Protein AF-A0AAD7EHW8-F1 (afdb_monomer)

Solvent-accessible surface area (backbone atoms only — not comparable to full-atom values): 4076 Å² total; per-residue (Å²): 46,77,83,78,69,48,84,67,92,57,61,40,84,41,56,31,40,30,68,69,48,49,55,49,29,47,72,72,76,55,59,71,52,70,70,52,66,69,35,64,44,54,24,31,55,71,59,49,54,47,48,63,70,74,43,53,57,65,55,28,49,73,69,28,65,43,73,94,62,98

Organism: NCBI:txid1033008

Structure (mmCIF, N/CA/C/O backbone):
data_AF-A0AAD7EHW8-F1
#
_entry.id   AF-A0AAD7EHW8-F1
#
loop_
_atom_site.group_PDB
_atom_site.id
_atom_site.type_symbol
_atom_site.label_atom_id
_atom_site.label_alt_id
_atom_site.label_comp_id
_atom_site.label_asym_id
_atom_site.label_entity_id
_atom_site.label_seq_id
_atom_site.pdbx_PDB_ins_code
_atom_site.Cartn_x
_atom_site.Cartn_y
_atom_site.Cartn_z
_atom_site.occupancy
_atom_site.B_iso_or_equiv
_atom_site.auth_seq_id
_atom_site.auth_comp_id
_atom_site.auth_asym_id
_atom_site.auth_atom_id
_atom_site.pdbx_PDB_model_num
ATOM 1 N N . CYS A 1 1 ? -11.613 2.181 7.441 1.00 89.06 1 CYS A N 1
ATOM 2 C CA . CYS A 1 1 ? -10.742 1.233 6.721 1.00 89.06 1 CYS A CA 1
ATOM 3 C C . CYS A 1 1 ? -11.462 0.863 5.447 1.00 89.06 1 CYS A C 1
ATOM 5 O O . CYS A 1 1 ? -12.554 0.318 5.542 1.00 89.06 1 CYS A O 1
ATOM 7 N N . GLU A 1 2 ? -10.890 1.183 4.298 1.00 88.62 2 GLU A N 1
ATOM 8 C CA . GLU A 1 2 ? -11.542 0.945 3.009 1.00 88.62 2 GLU A CA 1
ATOM 9 C C . GLU A 1 2 ? -11.576 -0.542 2.634 1.00 88.62 2 GLU A C 1
ATOM 11 O O . GLU A 1 2 ? -12.472 -0.952 1.916 1.00 88.62 2 GLU A O 1
ATOM 16 N N . LEU A 1 3 ? -10.679 -1.364 3.198 1.00 88.62 3 LEU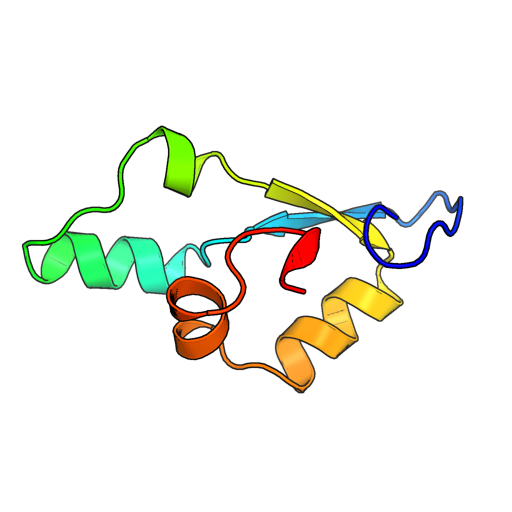 A N 1
ATOM 17 C CA . LEU A 1 3 ? -10.648 -2.808 2.942 1.00 88.62 3 LEU A CA 1
ATOM 18 C C . LEU A 1 3 ? -11.700 -3.594 3.744 1.00 88.62 3 LEU A C 1
ATOM 20 O O . LEU A 1 3 ? -12.399 -4.441 3.211 1.00 88.62 3 LEU A O 1
ATOM 24 N N . CYS A 1 4 ? -11.805 -3.346 5.054 1.00 90.44 4 CYS A N 1
ATOM 25 C CA . CYS A 1 4 ? -12.655 -4.152 5.946 1.00 90.44 4 CYS A CA 1
ATOM 26 C C . CYS A 1 4 ? -13.863 -3.400 6.520 1.00 90.44 4 CYS A C 1
ATOM 28 O O . CYS A 1 4 ? -14.535 -3.913 7.412 1.00 90.44 4 CYS A O 1
ATOM 30 N N . GLY A 1 5 ? -14.094 -2.150 6.109 1.00 89.06 5 GLY A N 1
ATOM 31 C CA . GLY A 1 5 ? -15.198 -1.311 6.594 1.00 89.06 5 GLY A CA 1
ATOM 32 C C . GLY A 1 5 ? -15.073 -0.830 8.047 1.00 89.06 5 GLY A C 1
ATOM 33 O O . GLY A 1 5 ? -15.880 -0.025 8.504 1.00 89.06 5 GLY A O 1
ATOM 34 N N . ARG A 1 6 ? -14.050 -1.268 8.795 1.00 89.56 6 ARG A N 1
ATOM 35 C CA . ARG A 1 6 ? -13.881 -0.901 10.210 1.00 89.56 6 ARG A CA 1
ATOM 36 C C . ARG A 1 6 ? -13.676 0.607 10.386 1.00 89.56 6 ARG A C 1
ATOM 38 O O . ARG A 1 6 ? -12.760 1.183 9.785 1.00 89.56 6 ARG A O 1
ATOM 45 N N . GLN A 1 7 ? -14.466 1.208 11.273 1.00 89.31 7 GLN A N 1
ATOM 46 C CA . GLN A 1 7 ? -14.241 2.551 11.806 1.00 89.31 7 GLN A CA 1
ATOM 47 C C . GLN A 1 7 ? -13.311 2.460 13.019 1.00 89.31 7 GLN A C 1
ATOM 49 O O . GLN A 1 7 ? -13.554 1.699 13.952 1.00 89.31 7 GLN A O 1
ATOM 54 N N . THR A 1 8 ? -12.184 3.155 12.956 1.00 87.75 8 THR A N 1
ATOM 55 C CA . THR A 1 8 ? -11.158 3.173 14.002 1.00 87.75 8 THR A CA 1
ATOM 56 C C . THR A 1 8 ? -10.327 4.433 13.832 1.00 87.75 8 THR A C 1
ATOM 58 O O . THR A 1 8 ? -10.163 4.897 12.706 1.00 87.75 8 THR A O 1
ATOM 61 N N . ASP A 1 9 ? -9.762 4.940 14.921 1.00 86.38 9 ASP A N 1
ATOM 62 C CA . ASP A 1 9 ? -8.864 6.098 14.886 1.00 86.38 9 ASP A CA 1
ATOM 63 C C . ASP A 1 9 ? -7.463 5.725 14.366 1.00 86.38 9 ASP A C 1
ATOM 65 O O . ASP A 1 9 ? -6.675 6.582 13.977 1.00 86.38 9 ASP A O 1
ATOM 69 N N . GLN A 1 10 ? -7.148 4.425 14.300 1.00 88.06 10 GLN A N 1
ATOM 70 C CA . GLN A 1 10 ? -5.861 3.900 13.831 1.00 88.06 10 GLN A CA 1
ATOM 71 C C . GLN A 1 10 ? -5.866 3.623 12.323 1.00 88.06 10 GLN A C 1
ATOM 73 O O . GLN A 1 10 ? -5.586 2.504 11.872 1.00 88.06 10 GLN A O 1
ATOM 78 N N . ILE A 1 11 ? -6.222 4.633 11.532 1.00 91.88 11 ILE A N 1
ATOM 79 C CA . ILE A 1 11 ? -6.120 4.576 10.073 1.00 91.88 11 ILE A CA 1
ATOM 80 C C . ILE A 1 11 ? -4.734 5.042 9.640 1.00 91.88 11 ILE A C 1
ATOM 82 O O . ILE A 1 11 ? -4.207 6.052 10.093 1.00 91.88 11 ILE A O 1
ATOM 86 N N . THR A 1 12 ? -4.153 4.280 8.730 1.00 91.94 12 THR A N 1
ATOM 87 C CA . THR A 1 12 ? -2.859 4.528 8.114 1.00 91.94 12 THR A CA 1
ATOM 88 C C . THR A 1 12 ? -3.030 4.616 6.607 1.00 91.94 12 THR A C 1
ATOM 90 O O . THR A 1 12 ? -3.856 3.914 6.018 1.00 91.94 12 THR A O 1
ATOM 93 N N . THR A 1 13 ? -2.236 5.475 5.979 1.00 90.56 13 THR A N 1
ATOM 94 C CA . THR A 1 13 ? -2.207 5.594 4.524 1.00 90.56 13 THR A CA 1
ATOM 95 C C . THR A 1 13 ? -1.388 4.453 3.938 1.00 90.56 13 THR A C 1
ATOM 97 O O . THR A 1 13 ? -0.186 4.347 4.194 1.00 90.56 13 THR A O 1
ATOM 100 N N . HIS A 1 14 ? -2.030 3.619 3.131 1.00 89.06 14 HIS A N 1
ATOM 101 C CA . HIS A 1 14 ? -1.391 2.564 2.363 1.00 89.06 14 HIS A CA 1
ATOM 102 C C . HIS A 1 14 ? -1.200 3.020 0.913 1.00 89.06 14 HIS A C 1
ATOM 104 O O . HIS A 1 14 ? -2.126 3.514 0.273 1.00 89.06 14 HIS A O 1
ATOM 110 N N . HIS A 1 15 ? 0.012 2.870 0.385 1.00 89.25 15 HIS A N 1
ATOM 111 C CA . HIS A 1 15 ? 0.301 3.168 -1.015 1.00 89.25 15 HIS A CA 1
ATOM 112 C C . HIS A 1 15 ? 0.037 1.925 -1.869 1.00 89.25 15 HIS A C 1
ATOM 114 O O . HIS A 1 15 ? 0.803 0.966 -1.781 1.00 89.25 15 HIS A O 1
ATOM 120 N N . LEU A 1 16 ? -0.982 1.986 -2.733 1.00 86.50 16 LEU A N 1
ATOM 121 C CA . LEU A 1 16 ? -1.352 0.893 -3.648 1.00 86.50 16 LEU A CA 1
ATOM 122 C C . LEU A 1 16 ? -0.218 0.546 -4.623 1.00 86.50 16 LEU A C 1
ATOM 124 O O . LEU A 1 16 ? -0.018 -0.607 -4.982 1.00 86.50 16 LEU A O 1
ATOM 128 N N . TYR A 1 17 ? 0.578 1.550 -4.998 1.00 86.62 17 TYR A N 1
ATOM 129 C CA . TYR A 1 17 ? 1.848 1.367 -5.691 1.00 86.62 17 TYR A CA 1
ATOM 130 C C . TYR A 1 17 ? 2.994 1.671 -4.719 1.00 86.62 17 TYR A C 1
ATOM 132 O O . TYR A 1 17 ? 3.327 2.844 -4.504 1.00 86.62 17 TYR A O 1
ATOM 140 N N . PRO A 1 18 ? 3.634 0.648 -4.120 1.00 84.62 18 PRO A N 1
ATOM 141 C CA . PRO A 1 18 ? 4.707 0.858 -3.161 1.00 84.62 18 PRO A CA 1
ATOM 142 C C . PRO A 1 18 ? 5.822 1.736 -3.732 1.00 84.62 18 PRO A C 1
ATOM 144 O O . PRO A 1 18 ? 6.323 1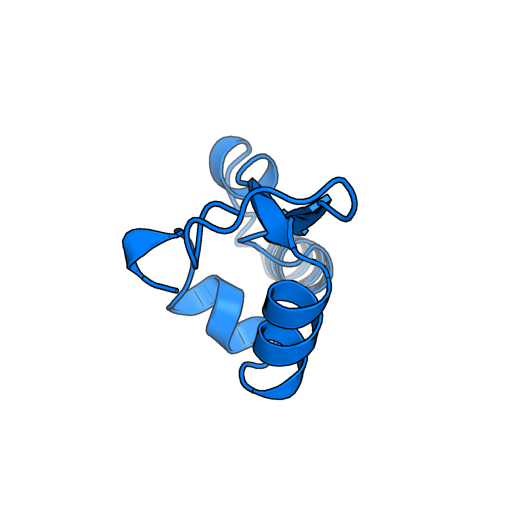.510 -4.838 1.00 84.62 18 PRO A O 1
ATOM 147 N N . ARG A 1 19 ? 6.274 2.725 -2.949 1.00 84.00 19 ARG A N 1
ATOM 148 C CA . ARG A 1 19 ? 7.302 3.699 -3.374 1.00 84.00 19 ARG A CA 1
ATOM 149 C C . ARG A 1 19 ? 8.586 3.032 -3.873 1.00 84.00 19 ARG A C 1
ATOM 151 O O . ARG A 1 19 ? 9.242 3.548 -4.775 1.00 84.00 19 ARG A O 1
ATOM 158 N N . VAL A 1 20 ? 8.938 1.882 -3.296 1.00 84.06 20 VAL A N 1
ATOM 159 C CA . VAL A 1 20 ? 10.086 1.068 -3.719 1.00 84.06 20 VAL A CA 1
ATOM 160 C C . VAL A 1 20 ? 9.931 0.577 -5.158 1.00 84.06 20 VAL A C 1
ATOM 162 O O . VAL A 1 20 ? 10.873 0.696 -5.941 1.00 84.06 20 VAL A O 1
ATOM 165 N N . THR A 1 21 ? 8.741 0.110 -5.533 1.00 84.31 21 THR A N 1
ATOM 166 C CA . THR A 1 21 ? 8.422 -0.366 -6.882 1.00 84.31 21 THR A CA 1
ATOM 167 C C . THR A 1 21 ? 8.354 0.799 -7.857 1.00 84.31 21 THR A C 1
ATOM 169 O O . THR A 1 21 ? 8.957 0.739 -8.927 1.00 84.31 21 THR A O 1
ATOM 172 N N . VAL A 1 22 ? 7.752 1.919 -7.445 1.00 83.94 22 VAL A N 1
ATOM 173 C CA . VAL A 1 22 ? 7.736 3.155 -8.241 1.00 83.94 22 VAL A CA 1
ATOM 174 C C . VAL A 1 22 ? 9.151 3.643 -8.561 1.00 83.94 22 VAL A C 1
ATOM 176 O O . VAL A 1 22 ? 9.452 3.986 -9.706 1.00 83.94 22 VAL A O 1
ATOM 179 N N . ARG A 1 23 ? 10.043 3.652 -7.564 1.00 84.38 23 ARG A N 1
ATOM 180 C CA . ARG A 1 23 ? 11.439 4.072 -7.740 1.00 84.38 23 ARG A CA 1
ATOM 181 C C . ARG A 1 23 ? 12.222 3.106 -8.629 1.00 84.38 23 ARG A C 1
ATOM 183 O O . ARG A 1 23 ? 13.064 3.565 -9.397 1.00 84.38 23 ARG A O 1
ATOM 190 N N . LYS A 1 24 ? 11.968 1.797 -8.530 1.00 85.25 24 LYS A N 1
ATOM 191 C CA . LYS A 1 24 ? 12.575 0.788 -9.414 1.00 85.25 24 LYS A CA 1
ATOM 192 C C . LYS A 1 24 ? 12.117 0.980 -10.863 1.00 85.25 24 LYS A C 1
ATOM 194 O O . LYS A 1 24 ? 12.963 1.125 -11.735 1.00 85.25 24 LYS A O 1
ATOM 199 N N . ALA A 1 25 ? 10.813 1.093 -11.102 1.00 83.81 25 ALA A N 1
ATOM 200 C CA . ALA A 1 25 ? 10.250 1.254 -12.442 1.00 83.81 25 ALA A CA 1
ATOM 201 C C . ALA A 1 25 ? 10.725 2.545 -13.137 1.00 83.81 25 ALA A C 1
ATOM 203 O O . ALA A 1 2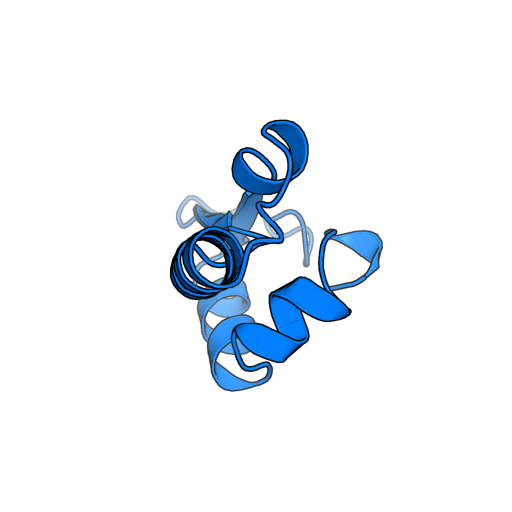5 ? 11.068 2.530 -14.318 1.00 83.81 25 ALA A O 1
ATOM 204 N N . ALA A 1 26 ? 10.867 3.640 -12.378 1.00 84.19 26 ALA A N 1
ATOM 205 C CA . ALA A 1 26 ? 11.458 4.880 -12.883 1.00 84.19 26 ALA A CA 1
ATOM 206 C C . ALA A 1 26 ? 12.918 4.711 -13.350 1.00 84.19 26 ALA A C 1
ATOM 208 O O . ALA A 1 26 ? 13.319 5.346 -14.319 1.00 84.19 26 ALA A O 1
ATOM 209 N N . LYS A 1 27 ? 13.708 3.849 -12.692 1.00 83.31 27 LYS A N 1
ATOM 210 C CA . LYS A 1 27 ? 15.087 3.534 -13.109 1.00 83.31 27 LYS A CA 1
ATOM 211 C C . LYS A 1 27 ? 15.143 2.602 -14.321 1.00 83.31 27 LYS A C 1
ATOM 213 O O . LYS A 1 27 ? 16.099 2.670 -15.080 1.00 83.31 27 LYS A O 1
ATOM 218 N N . SER A 1 28 ? 14.137 1.750 -14.497 1.00 82.94 28 SER A N 1
ATOM 219 C CA . SER A 1 28 ? 14.044 0.782 -15.598 1.00 82.94 28 SER A CA 1
ATOM 220 C C . SER A 1 28 ? 13.461 1.361 -16.894 1.00 82.94 28 SER A C 1
ATOM 222 O O . SER A 1 28 ? 13.238 0.608 -17.833 1.00 82.94 28 SER A O 1
ATOM 224 N N . GLY A 1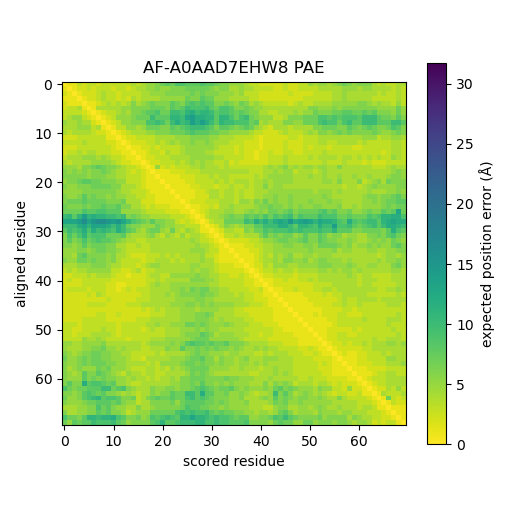 29 ? 13.192 2.670 -16.958 1.00 79.81 29 GLY A N 1
ATOM 225 C CA . GLY A 1 29 ? 12.660 3.332 -18.157 1.00 79.81 29 GLY A CA 1
ATOM 226 C C . GLY A 1 29 ? 11.138 3.254 -18.326 1.00 79.81 29 GLY A C 1
ATOM 227 O O . GLY A 1 29 ? 10.614 3.792 -19.296 1.00 79.81 29 GLY A O 1
ATOM 228 N N . PHE A 1 30 ? 10.416 2.665 -17.366 1.00 79.06 30 PHE A N 1
ATOM 229 C CA . PHE A 1 30 ? 8.952 2.550 -17.377 1.00 79.06 30 PHE A CA 1
ATOM 230 C C . PHE A 1 30 ? 8.349 3.257 -16.154 1.00 79.06 30 PHE A C 1
ATOM 232 O O . PHE A 1 30 ? 7.894 2.608 -15.210 1.00 79.06 30 PHE A O 1
ATOM 239 N N . PRO A 1 31 ? 8.388 4.601 -16.090 1.00 81.81 31 PRO A N 1
ATOM 240 C CA . PRO A 1 31 ? 7.884 5.325 -14.934 1.00 81.81 31 PRO A CA 1
ATOM 241 C C . PRO A 1 31 ? 6.360 5.196 -14.820 1.00 81.81 31 PRO A C 1
ATOM 243 O O . PRO A 1 31 ? 5.628 5.486 -15.763 1.00 81.81 31 PRO A O 1
ATOM 246 N N . PHE A 1 32 ? 5.871 4.854 -13.624 1.00 82.69 32 PHE A N 1
ATOM 247 C CA . PHE A 1 32 ? 4.444 4.960 -13.317 1.00 82.69 32 PHE A CA 1
ATOM 248 C C . PHE A 1 32 ? 3.949 6.399 -13.500 1.00 82.69 32 PHE A C 1
ATOM 250 O O . PHE A 1 32 ? 4.665 7.372 -13.220 1.00 82.69 32 PHE A O 1
ATOM 257 N N . THR A 1 33 ? 2.697 6.530 -13.928 1.00 86.25 33 THR A N 1
ATOM 258 C CA . THR A 1 33 ? 2.031 7.826 -14.090 1.00 86.25 33 THR A CA 1
ATOM 259 C C . THR A 1 33 ? 1.827 8.516 -12.739 1.00 86.25 33 THR A C 1
ATOM 261 O O . THR A 1 33 ? 1.821 7.880 -11.684 1.00 86.25 33 THR A O 1
ATOM 264 N N . ARG A 1 34 ? 1.623 9.839 -12.748 1.00 83.69 34 ARG A N 1
ATOM 265 C CA . ARG A 1 34 ? 1.355 10.600 -11.517 1.00 83.69 34 ARG A CA 1
ATOM 266 C C . ARG A 1 34 ? 0.124 10.075 -10.764 1.00 83.69 34 ARG A C 1
ATOM 268 O O . ARG A 1 34 ? 0.200 9.892 -9.558 1.00 83.69 34 ARG A O 1
ATOM 275 N N . LYS A 1 35 ? -0.954 9.739 -11.483 1.00 82.81 35 LYS A N 1
ATOM 276 C CA . LYS A 1 35 ? -2.176 9.168 -10.890 1.00 82.81 35 LYS A CA 1
ATOM 277 C C . LYS A 1 35 ? -1.897 7.874 -10.120 1.00 82.81 35 LYS A C 1
ATOM 279 O O . LYS A 1 35 ? -2.397 7.710 -9.016 1.00 82.81 35 LYS A O 1
ATOM 284 N N . GLN A 1 36 ? -1.062 6.990 -10.666 1.00 84.38 36 GLN A N 1
ATOM 285 C CA . GLN A 1 36 ? -0.672 5.746 -9.992 1.00 84.38 36 GLN A CA 1
ATOM 286 C C . GLN A 1 36 ? 0.159 6.014 -8.732 1.00 84.38 36 GLN A C 1
ATOM 288 O O . GLN A 1 36 ? -0.060 5.389 -7.702 1.00 84.38 36 GLN A O 1
ATOM 293 N N . LYS A 1 37 ? 1.077 6.987 -8.771 1.00 83.94 37 LYS A N 1
ATOM 294 C CA . LYS A 1 37 ? 1.885 7.362 -7.594 1.00 83.94 37 LYS A CA 1
ATOM 295 C C . LYS A 1 37 ? 1.041 7.949 -6.462 1.00 83.94 37 LYS A C 1
ATOM 297 O O . LYS A 1 37 ? 1.320 7.674 -5.297 1.00 83.94 37 LYS A O 1
ATOM 302 N N . ASP A 1 38 ? 0.028 8.729 -6.824 1.00 85.12 38 ASP A N 1
ATOM 303 C CA . ASP A 1 38 ? -0.886 9.382 -5.885 1.00 85.12 38 ASP A CA 1
ATOM 304 C C . ASP A 1 38 ? -2.038 8.449 -5.448 1.00 85.12 38 ASP A C 1
ATOM 306 O O . ASP A 1 38 ? -2.856 8.830 -4.615 1.00 85.12 38 ASP A O 1
ATOM 310 N N . SER A 1 39 ? -2.094 7.213 -5.966 1.00 87.88 39 SER A N 1
ATOM 311 C CA . SER A 1 39 ? -3.091 6.212 -5.571 1.00 87.88 39 SER A CA 1
ATOM 312 C C . SER A 1 39 ? -2.772 5.658 -4.183 1.00 87.88 39 SER A C 1
ATOM 314 O O . SER A 1 39 ? -1.797 4.923 -3.978 1.00 87.88 39 SER A O 1
ATOM 316 N N . VAL A 1 40 ? -3.611 6.021 -3.220 1.00 90.62 40 VAL A N 1
ATOM 317 C CA . VAL A 1 40 ? -3.503 5.633 -1.814 1.00 90.62 40 VAL A CA 1
ATOM 318 C C . VAL A 1 40 ? -4.845 5.134 -1.299 1.00 90.62 40 V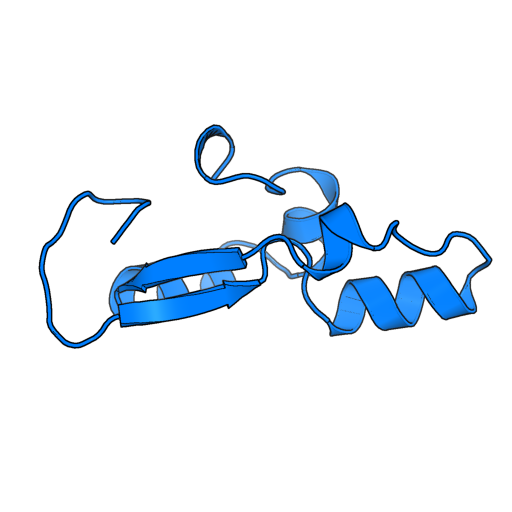AL A C 1
ATOM 320 O O . VAL A 1 40 ? -5.886 5.552 -1.796 1.00 90.62 40 VAL A O 1
ATOM 323 N N . ALA A 1 41 ? -4.796 4.262 -0.296 1.00 90.62 41 ALA A N 1
ATOM 324 C CA . ALA A 1 41 ? -5.957 3.732 0.403 1.00 90.62 41 ALA A CA 1
ATOM 325 C C . ALA A 1 4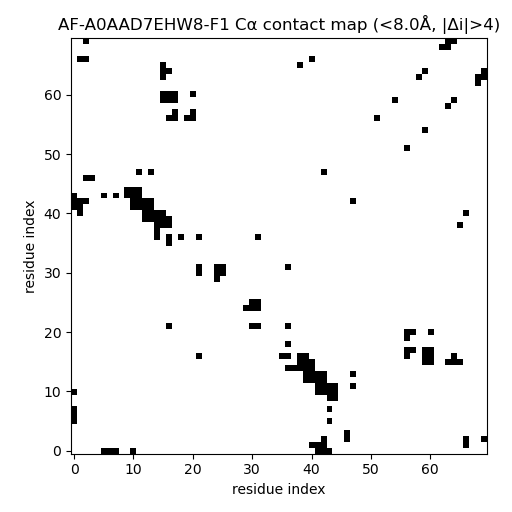1 ? -5.835 3.974 1.914 1.00 90.62 41 ALA A C 1
ATOM 327 O O . ALA A 1 41 ? -4.741 3.939 2.489 1.00 90.62 41 ALA A O 1
ATOM 328 N N . ALA A 1 42 ? -6.961 4.204 2.574 1.00 92.19 42 ALA A N 1
ATOM 329 C CA . ALA A 1 42 ? -7.068 4.414 4.009 1.00 92.19 42 ALA A CA 1
ATOM 330 C C . ALA A 1 42 ? -7.349 3.084 4.727 1.00 92.19 42 ALA A C 1
ATOM 332 O O . ALA A 1 42 ? -8.480 2.588 4.774 1.00 92.19 42 ALA A O 1
ATOM 333 N N . MET A 1 43 ? -6.323 2.502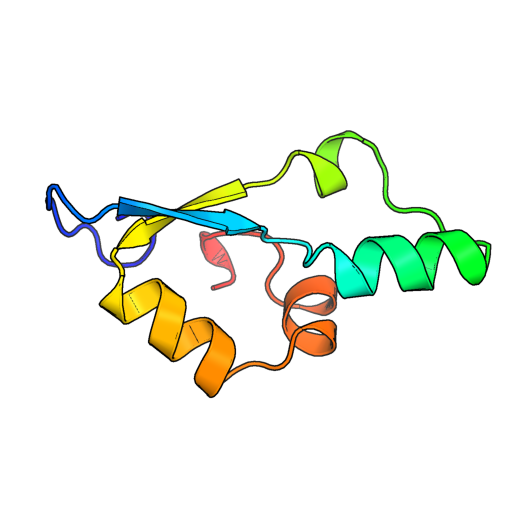 5.347 1.00 92.75 43 MET A N 1
ATOM 334 C CA . MET A 1 43 ? -6.394 1.165 5.944 1.00 92.75 43 MET A CA 1
ATOM 335 C C . MET A 1 43 ? -6.159 1.197 7.448 1.00 92.75 43 MET A C 1
ATOM 337 O O . MET A 1 43 ? -5.292 1.920 7.931 1.00 92.75 43 MET A O 1
ATOM 341 N N . CYS A 1 44 ? -6.895 0.389 8.213 1.00 94.12 44 CYS A N 1
ATOM 342 C CA . CYS A 1 44 ? -6.566 0.222 9.627 1.00 94.12 44 CYS A CA 1
ATOM 343 C C . CYS A 1 44 ? -5.219 -0.491 9.783 1.00 94.12 44 CYS A C 1
ATOM 345 O O . CYS A 1 44 ? -4.845 -1.311 8.938 1.00 94.12 44 CYS A O 1
ATOM 347 N N . TRP A 1 45 ? -4.515 -0.205 10.879 1.00 91.75 45 TRP A N 1
ATOM 348 C CA . TRP A 1 45 ? -3.200 -0.789 11.157 1.00 91.75 45 TRP A CA 1
ATOM 349 C C . TRP A 1 45 ? -3.141 -2.325 10.977 1.00 91.75 45 TRP A C 1
ATOM 351 O O . TRP A 1 45 ? -2.244 -2.788 10.272 1.00 91.75 45 TRP A O 1
ATOM 361 N N . PRO A 1 46 ? -4.112 -3.133 11.467 1.00 92.56 46 PRO A N 1
ATOM 362 C CA . PRO A 1 46 ? -4.089 -4.583 11.258 1.00 92.56 46 PRO A CA 1
ATOM 363 C C . PRO A 1 46 ? -4.133 -4.995 9.782 1.00 92.56 46 PRO A C 1
ATOM 365 O O . PRO A 1 46 ? -3.349 -5.840 9.357 1.00 92.56 46 PRO A O 1
ATOM 368 N N . CYS A 1 47 ? -5.025 -4.389 8.990 1.00 90.69 47 CYS A N 1
ATOM 369 C CA . CYS A 1 47 ? -5.135 -4.686 7.562 1.00 90.69 47 CYS A CA 1
ATOM 370 C C . CYS A 1 47 ? -3.857 -4.281 6.825 1.00 90.69 47 CYS A C 1
ATOM 372 O O . CYS A 1 47 ? -3.352 -5.048 6.012 1.00 90.69 47 CYS A O 1
ATOM 374 N N . HIS A 1 48 ? -3.301 -3.114 7.150 1.00 91.56 48 HIS A N 1
ATOM 375 C CA . HIS A 1 48 ? -2.060 -2.639 6.548 1.00 91.56 48 HIS A CA 1
ATOM 376 C C . HIS A 1 48 ? -0.888 -3.599 6.826 1.00 91.56 48 HIS A C 1
ATOM 378 O O . HIS A 1 48 ? -0.167 -3.988 5.905 1.00 91.56 48 HIS A O 1
ATOM 384 N N . CYS A 1 49 ? -0.728 -4.041 8.077 1.00 91.38 49 CYS A N 1
ATOM 385 C CA . CYS A 1 49 ? 0.305 -5.007 8.445 1.00 91.38 49 CYS A CA 1
ATOM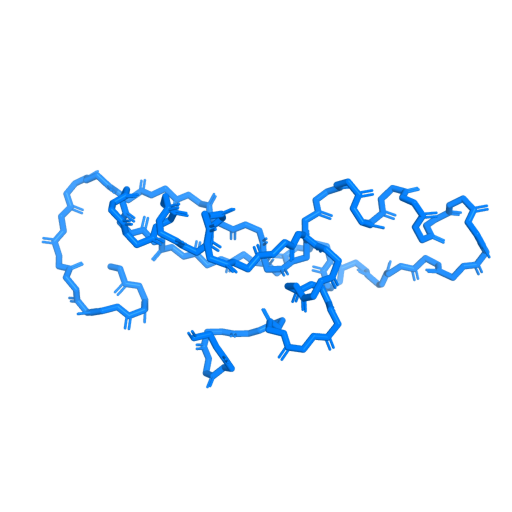 386 C C . CYS A 1 49 ? 0.133 -6.351 7.730 1.00 91.38 49 CYS A C 1
ATOM 388 O O . CYS A 1 49 ? 1.117 -6.917 7.255 1.00 91.38 49 CYS A O 1
ATOM 390 N N . ILE A 1 50 ? -1.096 -6.866 7.648 1.00 92.06 50 ILE A N 1
ATOM 391 C CA . ILE A 1 50 ? -1.378 -8.154 7.003 1.00 92.06 50 ILE A CA 1
ATOM 392 C C . ILE A 1 50 ? -1.074 -8.092 5.505 1.00 92.06 50 ILE A C 1
ATOM 394 O O . ILE A 1 50 ? -0.404 -8.989 5.002 1.00 92.06 50 ILE A O 1
ATOM 398 N N . VAL A 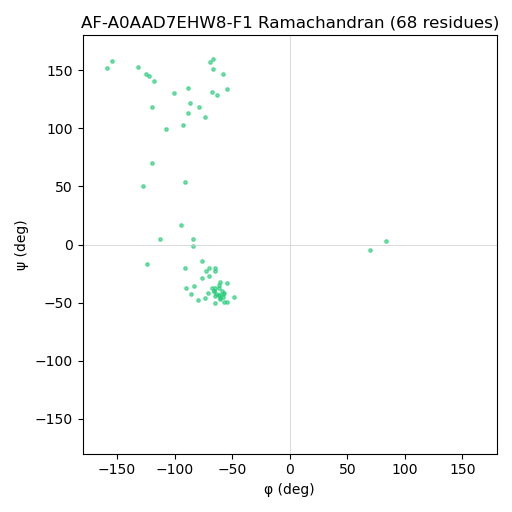1 51 ? -1.485 -7.028 4.811 1.00 90.19 51 VAL A N 1
ATOM 399 C CA . VAL A 1 51 ? -1.221 -6.863 3.373 1.00 90.19 51 VAL A CA 1
ATOM 400 C C . VAL A 1 51 ? 0.272 -6.913 3.075 1.00 90.19 51 VAL A C 1
ATOM 402 O O . VAL A 1 51 ? 0.698 -7.708 2.244 1.00 90.19 51 VAL A O 1
ATOM 405 N N . HIS A 1 52 ? 1.089 -6.146 3.802 1.00 88.19 52 HIS A N 1
ATOM 406 C CA . HIS A 1 52 ? 2.541 -6.172 3.601 1.00 88.19 52 HIS A CA 1
ATOM 407 C C . HIS A 1 52 ? 3.213 -7.470 4.057 1.00 88.19 52 HIS A C 1
ATOM 409 O O . HIS A 1 52 ? 4.330 -7.758 3.629 1.00 88.19 52 HIS A O 1
ATOM 415 N N . ARG A 1 53 ? 2.562 -8.249 4.926 1.00 89.69 53 ARG A N 1
ATOM 416 C CA . ARG A 1 53 ? 3.064 -9.552 5.367 1.00 89.69 53 ARG A CA 1
ATOM 417 C C . ARG A 1 53 ? 2.732 -10.671 4.379 1.00 89.69 53 ARG A C 1
ATOM 419 O O . ARG A 1 53 ? 3.530 -11.592 4.245 1.00 89.69 53 ARG A O 1
ATOM 426 N N . LEU A 1 54 ? 1.564 -10.618 3.740 1.00 90.56 54 LEU A N 1
ATOM 427 C CA . LEU A 1 54 ? 1.084 -11.659 2.830 1.00 90.56 54 LEU A CA 1
ATOM 428 C C . LEU A 1 54 ? 1.504 -11.414 1.382 1.00 90.56 54 LEU A C 1
ATOM 430 O O . LEU A 1 54 ? 1.807 -12.371 0.673 1.00 90.56 54 LEU A O 1
ATOM 434 N N . ILE A 1 55 ? 1.517 -10.153 0.946 1.00 87.75 55 ILE A N 1
ATOM 435 C CA . ILE A 1 55 ? 1.739 -9.789 -0.451 1.00 87.75 55 ILE A CA 1
ATOM 436 C C . ILE A 1 55 ? 2.995 -8.913 -0.550 1.00 87.75 55 ILE A C 1
ATOM 438 O O . ILE A 1 55 ? 3.044 -7.816 0.018 1.00 87.75 55 ILE A O 1
ATOM 442 N N . PRO A 1 56 ? 4.033 -9.366 -1.271 1.00 87.06 56 PRO A N 1
ATOM 443 C CA . PRO A 1 56 ? 5.228 -8.569 -1.481 1.00 87.06 56 PRO A CA 1
ATOM 444 C C . PRO A 1 56 ? 4.947 -7.360 -2.393 1.00 87.06 56 PRO A C 1
ATOM 446 O O . PRO A 1 56 ? 3.989 -7.312 -3.165 1.00 87.06 56 PRO A O 1
ATOM 449 N N . ALA A 1 57 ? 5.788 -6.331 -2.269 1.00 84.00 57 ALA A N 1
ATOM 450 C CA . ALA A 1 57 ? 5.564 -5.008 -2.861 1.00 84.00 57 ALA A CA 1
ATOM 451 C C . ALA A 1 57 ? 5.559 -4.973 -4.405 1.00 84.00 57 ALA A C 1
ATOM 453 O O . ALA A 1 57 ? 5.047 -4.030 -5.012 1.00 84.00 57 ALA A O 1
ATOM 454 N N . ASP A 1 58 ? 6.181 -5.958 -5.039 1.00 81.81 58 ASP A N 1
ATOM 455 C CA . ASP A 1 58 ? 6.169 -6.174 -6.484 1.00 81.81 58 ASP A CA 1
ATOM 456 C C . ASP A 1 58 ? 4.820 -6.728 -6.958 1.00 81.81 58 ASP A C 1
ATOM 458 O O . ASP A 1 58 ? 4.240 -6.175 -7.891 1.00 81.81 58 ASP A O 1
ATOM 462 N N . ILE A 1 59 ? 4.282 -7.735 -6.264 1.00 83.25 59 ILE A N 1
ATOM 463 C CA . ILE A 1 59 ? 2.954 -8.298 -6.544 1.00 83.25 59 ILE A CA 1
ATOM 464 C C . ILE A 1 59 ? 1.861 -7.259 -6.269 1.00 83.25 59 ILE A C 1
ATOM 466 O O . ILE A 1 59 ? 0.943 -7.121 -7.077 1.00 83.25 59 ILE A O 1
ATOM 470 N N . LEU A 1 60 ? 1.994 -6.468 -5.195 1.00 86.00 60 LEU A N 1
ATOM 471 C CA . LEU A 1 60 ? 1.071 -5.366 -4.898 1.00 86.00 60 LEU A CA 1
ATOM 472 C C . LEU A 1 60 ? 0.934 -4.396 -6.080 1.00 86.00 60 LEU A C 1
ATOM 474 O O . LEU A 1 60 ? -0.168 -4.103 -6.531 1.00 86.00 60 LEU A O 1
ATOM 478 N N . ALA A 1 61 ? 2.065 -3.959 -6.635 1.00 81.31 61 ALA A N 1
ATOM 479 C CA . ALA A 1 61 ? 2.076 -3.016 -7.749 1.00 81.31 61 ALA A CA 1
ATOM 480 C C . ALA A 1 61 ? 1.579 -3.613 -9.077 1.00 81.31 61 ALA A C 1
ATOM 482 O O . ALA A 1 61 ? 1.128 -2.861 -9.940 1.00 81.31 61 ALA A O 1
ATOM 483 N N . ALA A 1 62 ? 1.722 -4.928 -9.267 1.00 81.25 62 ALA A N 1
ATOM 484 C CA . ALA A 1 62 ? 1.356 -5.607 -10.507 1.00 81.25 62 ALA A CA 1
ATOM 485 C C . ALA A 1 62 ? -0.127 -5.998 -10.551 1.00 81.25 62 ALA A C 1
ATOM 487 O O . ALA A 1 62 ? -0.768 -5.807 -11.581 1.00 81.25 62 ALA A O 1
ATOM 488 N N . SER A 1 63 ? -0.661 -6.519 -9.442 1.00 79.50 63 SER A N 1
ATOM 489 C CA . SER A 1 63 ? -1.966 -7.197 -9.423 1.00 79.50 63 SER A CA 1
ATOM 490 C C . SER A 1 63 ? -2.970 -6.610 -8.429 1.00 79.50 63 SER A C 1
ATOM 492 O O . SER A 1 63 ? -4.159 -6.876 -8.558 1.00 79.50 63 SER A O 1
ATOM 494 N N . PHE A 1 64 ? -2.527 -5.810 -7.456 1.00 81.25 64 PHE A N 1
ATOM 495 C CA . PHE A 1 64 ? -3.352 -5.337 -6.334 1.00 81.25 64 PHE A CA 1
ATOM 496 C C . PHE A 1 64 ? -3.294 -3.811 -6.205 1.00 81.25 64 PHE A C 1
ATOM 498 O O . PHE A 1 64 ? -3.020 -3.241 -5.150 1.00 81.25 64 PHE A O 1
ATOM 505 N N . HIS A 1 65 ? -3.525 -3.130 -7.324 1.00 80.06 65 HIS A N 1
ATOM 506 C CA . HIS A 1 65 ? -3.337 -1.687 -7.446 1.00 80.06 65 HIS A CA 1
ATOM 507 C C . HIS A 1 65 ? -4.610 -0.852 -7.195 1.00 80.06 65 HIS A C 1
ATOM 509 O O . HIS A 1 65 ? -4.686 0.312 -7.598 1.00 80.06 65 HIS A O 1
ATOM 515 N N . SER A 1 66 ? -5.631 -1.440 -6.576 1.00 83.69 66 SER A N 1
ATOM 516 C CA . SER A 1 66 ? -6.875 -0.789 -6.143 1.00 83.69 66 SER A CA 1
ATOM 517 C C . SER A 1 66 ? -7.480 -1.563 -4.980 1.00 83.69 66 SER A C 1
ATOM 519 O O . SER A 1 66 ? -7.200 -2.747 -4.837 1.00 83.69 66 SER A O 1
ATOM 521 N N . ILE A 1 67 ? -8.326 -0.910 -4.178 1.00 80.88 67 ILE A N 1
ATOM 522 C CA . ILE A 1 67 ? -9.009 -1.544 -3.037 1.00 80.88 67 ILE A CA 1
ATOM 523 C C . ILE A 1 67 ? -9.864 -2.726 -3.493 1.00 80.88 67 ILE A C 1
ATOM 525 O O . ILE A 1 67 ? -9.821 -3.757 -2.849 1.00 80.88 67 ILE A O 1
ATOM 529 N N . ASP A 1 68 ? -10.560 -2.621 -4.629 1.00 79.19 68 ASP A N 1
ATOM 530 C CA . ASP A 1 68 ? -11.382 -3.726 -5.153 1.00 79.19 68 ASP A CA 1
ATOM 531 C C . ASP A 1 68 ? -10.571 -4.960 -5.569 1.00 79.19 68 ASP A C 1
ATOM 533 O O . ASP A 1 68 ? -11.125 -6.046 -5.719 1.00 79.19 68 ASP A O 1
ATOM 537 N N . LEU A 1 69 ? -9.268 -4.788 -5.816 1.00 78.38 69 LEU A N 1
ATOM 538 C CA . LEU A 1 69 ? -8.381 -5.897 -6.153 1.00 78.38 69 LEU A CA 1
ATOM 539 C C . LEU A 1 69 ? -7.728 -6.498 -4.904 1.00 78.38 69 LEU A C 1
ATOM 541 O O . LEU A 1 69 ? -7.259 -7.627 -4.993 1.00 78.38 69 LEU A O 1
ATOM 545 N N . LEU A 1 70 ? -7.692 -5.747 -3.795 1.00 79.19 70 LEU A N 1
ATOM 546 C CA . LEU A 1 70 ? -6.997 -6.003 -2.525 1.00 79.19 70 LEU A CA 1
ATOM 547 C C . LEU A 1 70 ? -7.854 -6.811 -1.546 1.00 79.19 70 LEU A C 1
ATOM 549 O O . LEU A 1 70 ? -7.253 -7.641 -0.826 1.00 79.19 70 LEU A O 1
#

Secondary structure (DSSP, 8-state):
-TTT----S-EEEEESS-HHHHHHHHHTT-PPPHHHHT-EEEEEHHHHHHHHHHS-HHHHHHH--SGGG-

Mean predicted aligned error: 4.47 Å

Sequence (70 aa):
CELCGRQTDQITTHHLYPRVTVRKAAKSGFPFTRKQKDSVAAMCWPCHCIVHRLIPADILAASFHSIDLL

pLDDT: mean 86.26, std 4.11, range [78.38, 94.12]

Foldseek 3Di:
DLQPPDDDPQKDKAQLQDPVNQVVCVVVVRHDDPCLRPQIDTDHPVVRVVCVVPPPNNRSNVQVSDSVRD

Radius of gyration: 12.37 Å; Cα contacts (8 Å, |Δi|>4): 89; chains: 1; bounding box: 30×22×33 Å